Protein AF-A0A1A2KZ09-F1 (afdb_monomer)

Nearest PDB structures (foldseek):
  4tw1-assembly2_M  TM=3.819E-01  e=4.805E+00  Staphylococcus aureus subsp. aureus USA300_TCH1516
  3o44-assembly1_B  TM=3.447E-01  e=3.573E+00  Vibrio cholerae 12129(1)
  4p1x-assembly1_E  TM=2.908E-01  e=4.268E+00  Staphylococcus aureus subsp. aureus Mu50
  3hnq-assembly1_A  TM=1.537E-01  e=3.174E+00  Salmonella enterica subsp. enterica serovar Typhimurium

pLDDT: mean 91.72, std 9.0, range [50.34, 98.31]

Foldseek 3Di:
DPQDAAEAEAEDDDADPVQKDWPDKDDKDFDWDWDWDWDQDPVGIDTDTDIDGPHIYIYIYIYRRD

Sequence (66 aa):
EAEGFHVNVDRIGNAPLDQCTVTSVRNPQDQTRFIRVERFGKNGKEFDLIPVVVRRTITVSLDCSG

Radius of gyration: 20.21 Å; Cα contacts (8 Å, |Δi|>4): 129; chains: 1; bounding box: 42×18×56 Å

Mean predicted aligned error: 6.15 Å

Secondary structure (DSSP, 8-state):
---PPEEEEEEES-S-GGG-EEEEEPPPEEEEEEEEEEEEETTEEEEEEEEEEEEEEEEEEEE---

Structure (mmCIF, N/CA/C/O backbone):
data_AF-A0A1A2KZ09-F1
#
_entry.id   AF-A0A1A2KZ09-F1
#
loop_
_atom_site.group_PDB
_atom_site.id
_atom_site.type_symbol
_atom_site.label_atom_id
_atom_site.label_alt_id
_atom_site.label_comp_id
_atom_site.label_asym_id
_atom_site.label_entity_id
_atom_site.label_seq_id
_atom_site.pdbx_PDB_ins_code
_atom_site.Cartn_x
_atom_site.Cartn_y
_atom_site.Cartn_z
_atom_site.occupancy
_atom_site.B_iso_or_equiv
_atom_site.auth_seq_id
_atom_site.auth_comp_id
_atom_site.auth_asym_id
_atom_site.auth_atom_id
_atom_site.pdbx_PDB_model_num
ATOM 1 N N . GLU A 1 1 ? 10.984 -13.455 -7.238 1.00 50.34 1 GLU A N 1
ATOM 2 C CA . GLU A 1 1 ? 10.542 -13.022 -5.900 1.00 50.34 1 GLU A CA 1
ATOM 3 C C . GLU A 1 1 ? 9.652 -11.804 -6.095 1.00 50.34 1 GLU A C 1
ATOM 5 O O . GLU A 1 1 ? 10.032 -10.930 -6.862 1.00 50.34 1 GLU A O 1
ATOM 10 N N . ALA A 1 2 ? 8.429 -11.800 -5.562 1.00 55.09 2 ALA A N 1
ATOM 11 C CA . ALA A 1 2 ? 7.593 -10.605 -5.619 1.00 55.09 2 ALA A CA 1
ATOM 12 C C . ALA A 1 2 ? 8.128 -9.631 -4.566 1.00 55.09 2 ALA A C 1
ATOM 14 O O . ALA A 1 2 ? 8.202 -10.001 -3.396 1.00 55.09 2 ALA A O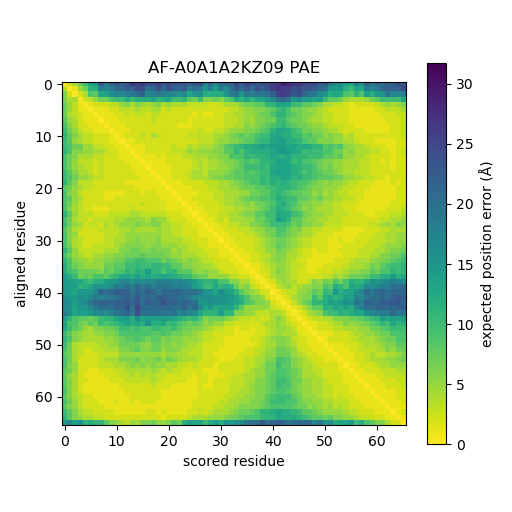 1
ATOM 15 N N . GLU A 1 3 ? 8.522 -8.422 -4.962 1.00 67.88 3 GLU A N 1
ATOM 16 C CA . GLU A 1 3 ? 8.848 -7.377 -3.993 1.00 67.88 3 GLU A CA 1
ATOM 17 C C . GLU A 1 3 ? 7.572 -7.050 -3.206 1.00 67.88 3 GLU A C 1
ATOM 19 O O . GLU A 1 3 ? 6.648 -6.407 -3.709 1.00 67.88 3 GLU A O 1
ATOM 24 N N . GLY A 1 4 ? 7.477 -7.591 -1.989 1.00 82.69 4 GLY A N 1
ATOM 25 C CA . GLY A 1 4 ? 6.374 -7.315 -1.079 1.00 82.69 4 GLY A CA 1
ATOM 26 C C . GLY A 1 4 ? 6.339 -5.840 -0.675 1.00 82.69 4 GLY A C 1
ATOM 27 O O . GLY A 1 4 ? 7.316 -5.103 -0.814 1.00 82.69 4 GLY A O 1
ATOM 28 N N . PHE A 1 5 ? 5.203 -5.392 -0.146 1.00 90.75 5 PHE A N 1
ATOM 29 C CA . PHE A 1 5 ? 5.105 -4.049 0.416 1.00 90.75 5 PHE A CA 1
ATOM 30 C C . PHE A 1 5 ? 5.834 -3.989 1.755 1.00 90.75 5 PHE A C 1
ATOM 32 O O . PHE A 1 5 ? 5.647 -4.846 2.618 1.00 90.75 5 PHE A O 1
ATOM 39 N N . HIS A 1 6 ? 6.586 -2.918 1.975 1.00 93.06 6 HIS A N 1
ATOM 40 C CA . HIS A 1 6 ? 6.909 -2.510 3.328 1.00 93.06 6 HIS A CA 1
ATOM 41 C C . HIS A 1 6 ? 5.684 -1.832 3.942 1.00 93.06 6 HIS A C 1
ATOM 43 O O . HIS A 1 6 ? 5.230 -0.796 3.449 1.00 93.06 6 HIS A O 1
ATOM 49 N N . VAL A 1 7 ? 5.142 -2.429 4.998 1.00 94.75 7 VAL A N 1
ATOM 50 C CA . VAL A 1 7 ? 3.913 -1.962 5.638 1.00 94.75 7 VAL A CA 1
ATOM 51 C C . VAL A 1 7 ? 4.261 -1.089 6.835 1.00 94.75 7 VAL A C 1
ATOM 53 O O . VAL A 1 7 ? 4.865 -1.555 7.797 1.00 94.75 7 VAL A O 1
ATOM 56 N N . ASN A 1 8 ? 3.842 0.170 6.780 1.00 95.50 8 ASN A N 1
ATOM 57 C CA . ASN A 1 8 ? 3.800 1.054 7.933 1.00 95.50 8 ASN A CA 1
ATOM 58 C C . ASN A 1 8 ? 2.434 0.913 8.606 1.00 95.50 8 ASN A C 1
ATOM 60 O O . ASN A 1 8 ? 1.403 0.917 7.928 1.00 95.50 8 ASN A O 1
ATOM 64 N N . VAL A 1 9 ? 2.426 0.804 9.931 1.00 96.00 9 VAL A N 1
ATOM 65 C CA . VAL A 1 9 ? 1.199 0.656 10.715 1.00 96.00 9 VAL A CA 1
ATOM 66 C C . VAL A 1 9 ? 1.026 1.875 11.604 1.00 96.00 9 VAL A C 1
ATOM 68 O O . VAL A 1 9 ? 1.823 2.096 12.513 1.00 96.00 9 VAL A O 1
ATOM 71 N N . ASP A 1 10 ? -0.048 2.620 11.361 1.00 96.12 10 ASP A N 1
ATOM 72 C CA . ASP A 1 10 ? -0.490 3.709 12.224 1.00 96.12 10 ASP A CA 1
ATOM 73 C C . ASP A 1 10 ? -1.621 3.181 13.104 1.00 96.12 10 ASP A C 1
ATOM 75 O O . ASP A 1 10 ? -2.653 2.751 12.593 1.00 96.12 10 ASP A O 1
ATOM 79 N N . ARG A 1 11 ? -1.445 3.188 14.426 1.00 95.88 11 ARG A N 1
ATOM 80 C CA . ARG A 1 11 ? -2.439 2.644 15.362 1.00 95.88 11 ARG A CA 1
ATOM 81 C C . ARG A 1 11 ? -2.866 3.661 16.407 1.00 95.88 11 ARG A C 1
ATOM 83 O O . ARG A 1 11 ? -2.045 4.431 16.901 1.00 95.88 11 ARG A O 1
ATOM 90 N N . ILE A 1 12 ? -4.137 3.598 16.786 1.00 97.50 12 ILE A N 1
ATOM 91 C CA . ILE A 1 12 ? -4.697 4.295 17.949 1.00 97.50 12 ILE A CA 1
ATOM 92 C C . ILE A 1 12 ? -5.091 3.241 18.983 1.00 97.50 12 ILE A C 1
ATOM 94 O O . ILE A 1 12 ? -5.675 2.227 18.625 1.00 97.50 12 ILE A O 1
ATOM 98 N N . GLY A 1 13 ? -4.766 3.464 20.257 1.00 96.25 13 GLY A N 1
ATOM 99 C CA . GLY A 1 13 ? -5.025 2.503 21.333 1.00 96.25 13 GLY A CA 1
ATOM 100 C C . GLY A 1 13 ? -3.957 1.412 21.468 1.00 96.25 13 GLY A C 1
ATOM 101 O O . GLY A 1 13 ? -2.988 1.328 20.703 1.00 96.25 13 GLY A O 1
ATOM 102 N N . ASN A 1 14 ? -4.123 0.574 22.484 1.00 95.81 14 ASN A N 1
ATOM 103 C CA . ASN A 1 14 ? -3.102 -0.321 23.034 1.00 95.81 14 ASN A CA 1
ATOM 104 C C . ASN A 1 14 ? -3.533 -1.798 23.096 1.00 95.81 14 ASN A C 1
ATOM 106 O O . ASN A 1 14 ? -2.752 -2.616 23.580 1.00 95.81 14 ASN A O 1
ATOM 110 N N . ALA A 1 15 ? -4.700 -2.158 22.549 1.00 96.88 15 ALA A N 1
ATOM 111 C CA . ALA A 1 15 ? -5.115 -3.554 22.427 1.00 96.88 15 ALA A CA 1
ATOM 112 C C . ALA A 1 15 ? -4.116 -4.395 21.592 1.00 96.88 15 ALA A C 1
ATOM 114 O O . ALA A 1 15 ? -3.373 -3.845 20.760 1.00 96.88 15 ALA A O 1
ATOM 115 N N . PRO A 1 16 ? -4.058 -5.721 21.794 1.00 96.12 16 PRO A N 1
ATOM 116 C CA . PRO A 1 16 ? -3.329 -6.642 20.922 1.00 96.12 16 PRO A CA 1
ATOM 117 C C . PRO A 1 16 ? -3.707 -6.489 19.436 1.00 96.12 16 PRO A C 1
ATOM 119 O O . PRO A 1 16 ? -4.840 -6.146 19.107 1.00 96.12 16 PRO A O 1
ATOM 122 N N . LEU A 1 17 ? -2.754 -6.717 18.519 1.00 93.69 17 LEU A N 1
ATOM 123 C CA . LEU A 1 17 ? -2.950 -6.468 17.077 1.00 93.69 17 LEU A CA 1
ATOM 124 C C . LEU A 1 17 ? -4.085 -7.293 16.452 1.00 93.69 17 LEU A C 1
ATOM 126 O O . LEU A 1 17 ? -4.725 -6.829 15.514 1.00 93.69 17 LEU A O 1
ATOM 130 N N . ASP A 1 18 ? -4.330 -8.493 16.969 1.00 95.31 18 ASP A N 1
ATOM 131 C CA . ASP A 1 18 ? -5.413 -9.394 16.564 1.00 95.31 18 ASP A CA 1
ATOM 132 C C . ASP A 1 18 ? -6.810 -8.887 16.959 1.00 95.31 18 ASP A C 1
ATOM 134 O O . ASP A 1 18 ? -7.808 -9.401 16.461 1.00 95.31 18 ASP A O 1
ATOM 138 N N . GLN A 1 19 ? -6.883 -7.863 17.812 1.00 95.62 19 GLN A N 1
ATOM 139 C CA . GLN A 1 19 ? -8.123 -7.215 18.251 1.00 95.62 19 GLN A CA 1
ATOM 140 C C . GLN A 1 19 ? -8.345 -5.858 17.568 1.00 95.62 19 GLN A C 1
ATOM 142 O O . GLN A 1 19 ? -9.387 -5.232 17.751 1.00 95.62 19 GLN A O 1
ATOM 147 N N . CYS A 1 20 ? -7.383 -5.391 16.768 1.00 97.62 20 CYS A N 1
ATOM 148 C CA . CYS A 1 20 ? -7.509 -4.129 16.056 1.00 97.62 20 CYS A CA 1
ATOM 149 C C . CYS A 1 20 ? -8.338 -4.273 14.773 1.00 97.62 20 CYS A C 1
ATOM 151 O O . CYS A 1 20 ? -8.248 -5.271 14.059 1.00 97.62 20 CYS A O 1
A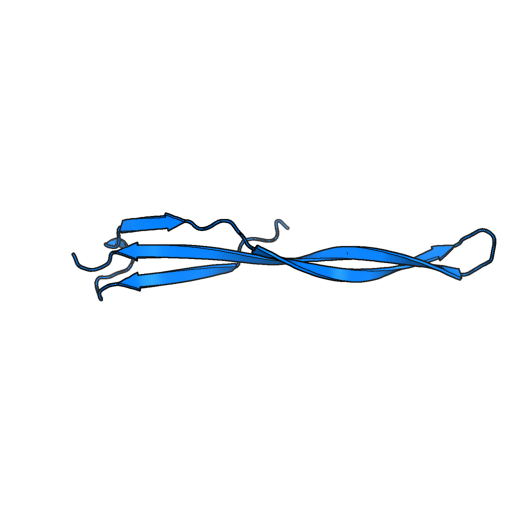TOM 153 N N . THR A 1 21 ? -9.069 -3.221 14.408 1.00 97.44 21 THR A N 1
ATOM 154 C CA . THR A 1 21 ? -9.796 -3.144 13.133 1.00 97.44 21 THR A CA 1
ATOM 155 C C . THR A 1 21 ? -9.068 -2.234 12.149 1.00 97.44 21 THR A C 1
ATOM 157 O O . THR A 1 21 ? -8.637 -1.138 12.506 1.00 97.44 21 THR A O 1
ATOM 160 N N . VAL A 1 22 ? -8.941 -2.665 10.890 1.00 97.69 22 VAL A N 1
ATOM 161 C CA . VAL A 1 22 ? -8.407 -1.817 9.813 1.00 97.69 22 VAL A CA 1
ATOM 162 C C . VAL A 1 22 ? -9.410 -0.714 9.497 1.00 97.69 22 VAL A C 1
ATOM 164 O O . VAL A 1 22 ? -10.526 -0.990 9.064 1.00 97.69 22 VAL A O 1
ATOM 167 N N . THR A 1 23 ? -9.001 0.539 9.672 1.00 97.94 23 THR A N 1
ATOM 168 C CA . THR A 1 23 ? -9.842 1.710 9.385 1.00 97.94 23 THR A CA 1
ATOM 169 C C . THR A 1 23 ? -9.520 2.344 8.040 1.00 97.94 23 THR A C 1
ATOM 171 O O . THR A 1 23 ? -10.400 2.924 7.407 1.00 97.94 23 THR A O 1
ATOM 174 N N . SER A 1 24 ? -8.275 2.231 7.565 1.00 97.31 24 SER A N 1
ATOM 175 C CA . SER A 1 24 ? -7.913 2.676 6.219 1.00 97.31 24 SER A CA 1
ATOM 176 C C . SER A 1 24 ? -6.670 1.978 5.675 1.00 97.31 24 SER A C 1
ATOM 178 O O . SER A 1 24 ? -5.783 1.567 6.425 1.00 97.31 24 SER A O 1
ATOM 180 N N . VAL A 1 25 ? -6.594 1.891 4.347 1.00 97.31 25 VAL A N 1
ATOM 181 C CA . VAL A 1 25 ? -5.403 1.465 3.607 1.00 97.31 25 VAL A CA 1
ATOM 182 C C . VAL A 1 25 ? -5.089 2.551 2.587 1.00 97.31 25 VAL A C 1
ATOM 184 O O . VAL A 1 25 ? -5.919 2.866 1.734 1.00 97.31 25 VAL A O 1
ATOM 187 N N . ARG A 1 26 ? -3.910 3.168 2.694 1.00 95.81 26 ARG A N 1
ATOM 188 C CA . ARG A 1 26 ? -3.498 4.256 1.794 1.00 95.81 26 ARG A CA 1
ATOM 189 C C . ARG A 1 26 ? -2.882 3.711 0.511 1.00 95.81 26 ARG A C 1
ATOM 191 O O . ARG A 1 26 ? -2.318 2.620 0.504 1.00 95.81 26 ARG A O 1
ATOM 198 N N . ASN A 1 27 ? -2.931 4.510 -0.557 1.00 93.88 27 ASN A N 1
ATOM 199 C CA . ASN A 1 27 ? -2.288 4.155 -1.820 1.00 93.88 27 ASN A CA 1
ATOM 200 C C . ASN A 1 27 ? -0.782 3.931 -1.622 1.00 93.88 27 ASN A C 1
ATOM 202 O O . ASN A 1 27 ? -0.111 4.798 -1.045 1.00 93.88 27 ASN A O 1
ATOM 206 N N . PRO A 1 28 ? -0.238 2.814 -2.131 1.00 93.56 28 PRO A N 1
ATOM 207 C CA . PRO A 1 28 ? 1.184 2.560 -2.048 1.00 93.56 28 PRO A CA 1
ATOM 208 C C . PRO A 1 28 ? 2.030 3.646 -2.705 1.00 93.56 28 PRO A C 1
ATOM 210 O O . PRO A 1 28 ? 1.624 4.256 -3.692 1.00 93.56 28 PRO A O 1
ATOM 213 N N . GLN A 1 29 ? 3.218 3.856 -2.150 1.00 94.50 29 GLN A N 1
ATOM 214 C CA . GLN A 1 29 ? 4.219 4.788 -2.646 1.00 94.50 29 GLN A CA 1
ATOM 215 C C . GLN A 1 29 ? 5.455 4.017 -3.1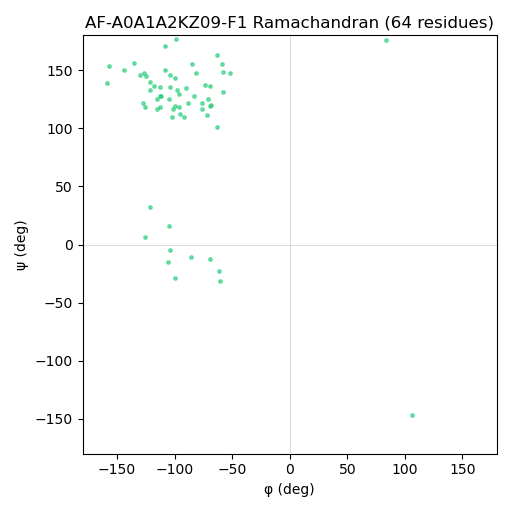01 1.00 94.50 29 GLN A C 1
ATOM 217 O O . GLN A 1 29 ? 6.049 3.264 -2.318 1.00 94.50 29 GLN A O 1
ATOM 222 N N . ASP A 1 30 ? 5.853 4.246 -4.349 1.00 95.12 30 ASP A N 1
ATOM 223 C CA . ASP A 1 30 ? 7.024 3.622 -4.953 1.00 95.12 30 ASP A CA 1
ATOM 224 C C . ASP A 1 30 ? 8.232 4.540 -4.851 1.00 95.12 30 ASP A C 1
ATOM 226 O O . ASP A 1 30 ? 8.200 5.702 -5.255 1.00 95.12 30 ASP A O 1
ATOM 230 N N . GLN A 1 31 ? 9.330 3.991 -4.350 1.00 93.94 31 GLN A N 1
ATOM 231 C CA . GLN A 1 31 ? 10.637 4.598 -4.485 1.00 93.94 31 GLN A CA 1
ATOM 232 C C . GLN A 1 31 ? 11.326 3.977 -5.693 1.00 93.94 31 GLN A C 1
ATOM 234 O O . GLN A 1 31 ? 11.694 2.802 -5.683 1.00 93.94 31 GLN A O 1
ATOM 239 N N . THR A 1 32 ? 11.528 4.785 -6.725 1.00 95.12 32 THR A N 1
ATOM 240 C CA . THR A 1 32 ? 12.262 4.390 -7.926 1.00 95.12 32 THR A CA 1
ATOM 241 C C . THR A 1 32 ? 13.693 4.902 -7.881 1.00 95.12 32 THR A C 1
ATOM 243 O O . THR A 1 32 ? 13.947 6.029 -7.449 1.00 95.12 32 THR A O 1
ATOM 246 N N . ARG A 1 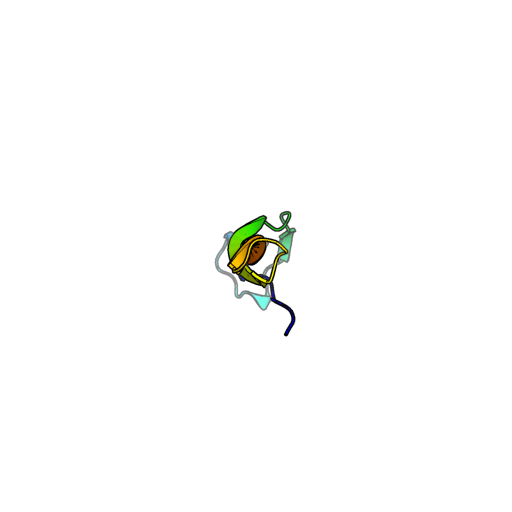33 ? 14.633 4.104 -8.383 1.00 94.25 33 ARG A N 1
ATOM 247 C CA . ARG A 1 33 ? 16.003 4.539 -8.675 1.00 94.25 33 ARG A CA 1
ATOM 248 C C . ARG A 1 33 ? 16.351 4.191 -10.111 1.00 94.25 33 ARG A C 1
ATOM 250 O O . ARG A 1 33 ? 15.892 3.182 -10.634 1.00 94.25 33 ARG A O 1
ATOM 257 N N . PHE A 1 34 ? 17.180 5.018 -10.734 1.00 96.69 34 PHE A N 1
ATOM 258 C CA . PHE A 1 34 ? 17.743 4.694 -12.038 1.00 96.69 34 PHE A CA 1
ATOM 259 C C . PHE A 1 34 ? 18.958 3.792 -11.864 1.00 96.69 34 PHE A C 1
ATOM 261 O O . PHE A 1 34 ? 19.880 4.131 -11.119 1.00 96.69 34 PHE A O 1
ATOM 268 N N . ILE A 1 35 ? 18.966 2.664 -12.569 1.00 94.81 35 ILE A N 1
ATOM 269 C CA . ILE A 1 35 ? 20.148 1.813 -12.700 1.00 94.81 35 ILE A CA 1
ATOM 270 C C . ILE A 1 35 ? 20.768 2.000 -14.079 1.00 94.81 35 ILE A C 1
ATOM 272 O O . ILE A 1 35 ? 20.066 2.212 -15.068 1.00 94.81 35 ILE A O 1
ATOM 276 N N . ARG A 1 36 ? 22.098 1.915 -14.132 1.00 93.56 36 ARG A N 1
ATOM 277 C CA . ARG A 1 36 ? 22.857 1.947 -15.379 1.00 93.56 36 ARG A CA 1
ATOM 278 C C . ARG A 1 36 ? 22.980 0.529 -15.920 1.00 93.56 36 ARG A C 1
ATOM 280 O O . ARG A 1 36 ? 23.541 -0.328 -15.244 1.00 93.56 36 ARG A O 1
ATOM 287 N N . VAL A 1 37 ? 22.506 0.306 -17.139 1.00 93.00 37 VAL A N 1
ATOM 288 C CA . VAL A 1 37 ? 22.668 -0.971 -17.845 1.00 93.00 37 VAL A CA 1
ATOM 289 C C . VAL A 1 37 ? 23.586 -0.745 -19.038 1.00 93.00 37 VAL A C 1
ATOM 291 O O . VAL A 1 37 ? 23.282 0.079 -19.898 1.00 93.00 37 VAL A O 1
ATOM 294 N N . GLU A 1 38 ? 24.736 -1.427 -19.066 1.00 92.88 38 GLU A N 1
ATOM 295 C CA . GLU A 1 38 ? 25.643 -1.379 -20.219 1.00 92.88 38 GLU A CA 1
ATOM 296 C C . GLU A 1 38 ? 25.013 -2.106 -21.410 1.00 92.88 38 GLU A C 1
ATOM 298 O O . GLU A 1 38 ? 24.490 -3.213 -21.272 1.00 92.88 38 GLU A O 1
ATOM 303 N N . ARG A 1 39 ? 25.114 -1.504 -22.596 1.00 86.56 39 ARG A N 1
ATOM 304 C CA . ARG A 1 39 ? 24.777 -2.154 -23.864 1.00 86.56 39 ARG A CA 1
ATOM 305 C C . ARG A 1 39 ? 25.842 -1.864 -24.912 1.00 86.56 39 ARG A C 1
ATOM 307 O O . ARG A 1 39 ? 26.532 -0.847 -24.858 1.00 86.56 39 ARG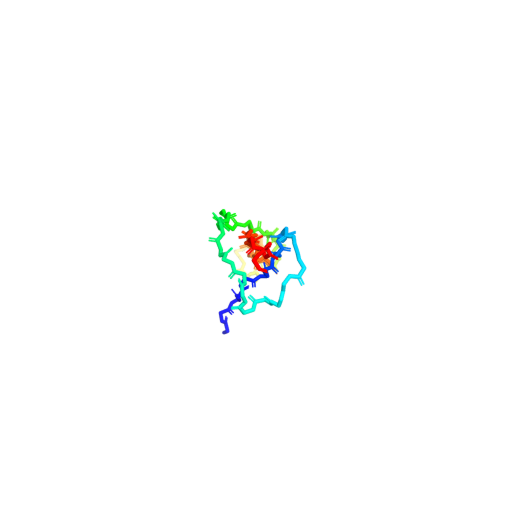 A O 1
ATOM 314 N N . PHE A 1 40 ? 25.940 -2.735 -25.908 1.00 81.62 40 PHE A N 1
ATOM 315 C CA . PHE A 1 40 ? 26.774 -2.484 -27.078 1.00 81.62 40 PHE A CA 1
ATOM 316 C C . PHE A 1 40 ? 25.934 -1.816 -28.164 1.00 81.62 40 PHE A C 1
ATOM 318 O O . PHE A 1 40 ? 25.027 -2.428 -28.727 1.00 81.62 40 PHE A O 1
ATOM 325 N N . GLY A 1 41 ? 26.217 -0.539 -28.411 1.00 78.44 41 GLY A N 1
ATOM 326 C CA . GLY A 1 41 ? 25.607 0.248 -29.475 1.00 78.44 41 GLY A CA 1
ATOM 327 C C . GLY A 1 41 ? 26.5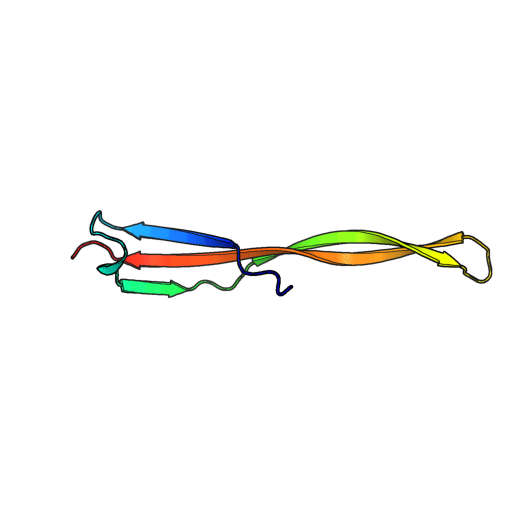05 0.335 -30.705 1.00 78.44 41 GLY A C 1
ATOM 328 O O . GLY A 1 41 ? 27.644 -0.137 -30.716 1.00 78.44 41 GLY A O 1
ATOM 329 N N . LYS A 1 42 ? 26.005 0.989 -31.758 1.00 79.00 42 LYS A N 1
ATOM 330 C CA . LYS A 1 42 ? 26.753 1.183 -33.015 1.00 79.00 42 LYS A CA 1
ATOM 331 C C . LYS A 1 42 ? 28.041 1.997 -32.825 1.00 79.00 42 LYS A C 1
ATOM 333 O O . LYS A 1 42 ? 28.957 1.859 -33.626 1.00 79.00 42 LYS A O 1
ATOM 338 N N . ASN A 1 43 ? 28.118 2.794 -31.757 1.00 81.25 43 ASN A N 1
ATOM 339 C CA . ASN A 1 43 ? 29.246 3.672 -31.444 1.00 81.25 43 ASN A CA 1
ATOM 340 C C . ASN A 1 43 ? 30.132 3.145 -30.293 1.00 81.25 43 ASN A C 1
ATOM 342 O O . ASN A 1 43 ? 30.918 3.904 -29.729 1.00 81.25 43 ASN A O 1
ATOM 346 N N . GLY A 1 44 ? 30.018 1.862 -29.921 1.00 81.88 44 GLY A N 1
ATOM 347 C CA . GLY A 1 44 ? 30.793 1.249 -28.834 1.00 81.88 44 GLY A CA 1
ATOM 348 C C . GLY A 1 44 ? 29.970 0.987 -27.568 1.00 81.88 44 GLY A C 1
ATOM 349 O O . GLY A 1 44 ? 28.794 0.629 -27.648 1.00 81.88 44 GLY A O 1
ATOM 350 N N . LYS A 1 45 ? 30.596 1.104 -26.385 1.00 83.56 45 LYS A N 1
ATOM 351 C CA . LYS A 1 45 ? 29.908 0.913 -25.096 1.00 83.56 45 LYS A CA 1
ATOM 352 C C . LYS A 1 45 ? 28.965 2.085 -24.816 1.00 83.56 45 LYS A C 1
ATOM 354 O O . LYS A 1 45 ? 29.413 3.192 -24.529 1.00 83.56 45 LYS A O 1
ATOM 359 N N . GLU A 1 46 ? 27.669 1.814 -24.843 1.00 90.31 46 GLU A N 1
ATOM 360 C CA . GLU A 1 46 ? 26.608 2.737 -24.445 1.00 90.31 46 GLU A CA 1
ATOM 361 C C . GLU A 1 46 ? 25.986 2.282 -23.119 1.00 90.31 46 GLU A C 1
ATOM 363 O O . GLU A 1 46 ? 26.265 1.192 -22.611 1.00 90.31 46 GLU A O 1
ATOM 368 N N . PHE A 1 47 ? 25.136 3.123 -22.535 1.00 91.12 47 PHE A N 1
ATOM 369 C CA . PHE A 1 47 ? 24.338 2.728 -21.385 1.00 91.12 47 PHE A CA 1
ATOM 370 C C . PHE A 1 47 ? 22.954 3.359 -21.416 1.00 91.12 47 PHE A C 1
ATOM 372 O O . PHE A 1 47 ? 22.790 4.482 -21.887 1.00 91.12 47 PHE A O 1
ATOM 379 N N . ASP A 1 48 ? 21.996 2.644 -20.839 1.00 91.81 48 ASP A N 1
ATOM 380 C CA . ASP A 1 48 ? 20.652 3.142 -20.580 1.00 91.81 48 ASP A CA 1
ATOM 381 C C . ASP A 1 48 ? 20.458 3.373 -19.077 1.00 91.81 48 ASP A C 1
ATOM 383 O O . ASP A 1 48 ? 21.063 2.691 -18.240 1.00 91.81 48 ASP A O 1
ATOM 387 N N . LEU A 1 49 ? 19.606 4.342 -18.737 1.00 94.56 49 LEU A N 1
ATOM 388 C CA . LEU A 1 49 ? 19.112 4.553 -17.379 1.00 94.56 49 LEU A CA 1
ATOM 389 C C . LEU A 1 49 ? 17.697 3.998 -17.285 1.00 94.56 49 LEU A C 1
ATOM 391 O O . LEU A 1 49 ? 16.763 4.563 -17.851 1.00 94.56 49 LEU A O 1
ATOM 395 N N . ILE A 1 50 ? 17.543 2.894 -16.562 1.00 94.88 50 ILE A N 1
ATOM 396 C CA . ILE A 1 50 ? 16.253 2.220 -16.409 1.00 94.88 50 ILE A CA 1
ATOM 397 C C . ILE A 1 50 ? 15.717 2.511 -15.005 1.00 94.88 50 ILE A C 1
ATOM 399 O O . ILE A 1 50 ? 16.438 2.265 -14.032 1.00 94.88 50 ILE A O 1
ATOM 403 N N . PRO A 1 51 ? 14.489 3.044 -14.864 1.00 94.75 51 PRO A N 1
ATOM 404 C CA . PRO A 1 51 ? 13.867 3.195 -13.561 1.00 94.75 51 PRO A CA 1
ATOM 405 C C . PRO A 1 51 ? 13.476 1.815 -13.030 1.00 94.75 51 PRO A C 1
ATOM 407 O O . PRO A 1 51 ? 12.749 1.066 -13.680 1.00 94.75 51 PRO A O 1
ATOM 410 N N . VAL A 1 52 ? 13.942 1.488 -11.833 1.00 93.38 52 VAL A N 1
ATOM 411 C CA . VAL A 1 52 ? 13.581 0.266 -11.116 1.00 93.38 52 VAL A CA 1
ATOM 412 C C . VAL A 1 52 ? 12.974 0.668 -9.781 1.00 93.38 52 VAL A C 1
ATOM 414 O O . VAL A 1 52 ? 13.498 1.547 -9.089 1.00 93.38 52 VAL A O 1
ATOM 417 N N . VAL A 1 53 ? 11.841 0.059 -9.435 1.00 92.81 53 VAL A N 1
ATOM 418 C CA . VAL A 1 53 ? 11.256 0.184 -8.097 1.00 92.81 53 VAL A CA 1
ATOM 419 C C . VAL A 1 53 ? 12.195 -0.540 -7.141 1.00 92.81 53 VAL A C 1
ATOM 421 O O . VAL A 1 53 ? 12.486 -1.706 -7.343 1.00 92.81 53 VAL A O 1
ATOM 424 N N . VAL A 1 54 ? 12.730 0.173 -6.153 1.00 92.69 54 VAL A N 1
ATOM 425 C CA . VAL A 1 54 ? 13.643 -0.401 -5.146 1.00 92.69 54 VAL A CA 1
ATOM 426 C C . VAL A 1 54 ? 12.967 -0.583 -3.795 1.00 92.69 54 VAL A C 1
ATOM 428 O O . VAL A 1 54 ? 13.507 -1.228 -2.898 1.00 92.69 54 VAL A O 1
ATOM 431 N N . ARG A 1 55 ? 11.813 0.061 -3.610 1.00 92.56 55 ARG A N 1
ATOM 432 C CA . ARG A 1 55 ? 11.003 -0.044 -2.406 1.00 92.56 55 ARG A CA 1
ATOM 433 C C . ARG A 1 55 ? 9.580 0.351 -2.724 1.00 92.56 55 ARG A C 1
ATOM 435 O O . ARG A 1 55 ? 9.349 1.368 -3.372 1.00 92.56 55 ARG A O 1
ATOM 442 N N . ARG A 1 56 ? 8.634 -0.393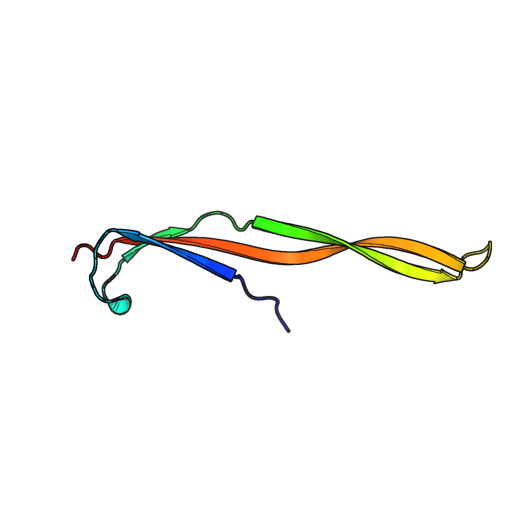 -2.176 1.00 94.12 56 ARG A N 1
ATOM 443 C CA . ARG A 1 56 ? 7.214 -0.092 -2.274 1.00 94.12 56 ARG A CA 1
ATOM 444 C C . ARG A 1 56 ? 6.630 -0.076 -0.870 1.00 94.12 56 ARG A C 1
ATOM 446 O O . ARG A 1 56 ? 6.778 -1.040 -0.125 1.00 94.12 56 ARG A O 1
ATOM 453 N N . THR A 1 57 ? 6.048 1.051 -0.477 1.00 95.12 57 THR A N 1
ATOM 454 C CA . THR A 1 57 ? 5.609 1.295 0.904 1.00 95.12 57 THR A CA 1
ATOM 455 C C . THR A 1 57 ? 4.105 1.499 0.939 1.00 95.12 57 THR A C 1
ATOM 457 O O . THR A 1 57 ? 3.578 2.221 0.100 1.00 95.12 57 THR A O 1
ATOM 460 N N . ILE A 1 58 ? 3.411 0.901 1.901 1.00 96.00 58 ILE A N 1
ATOM 461 C CA . ILE A 1 58 ? 1.975 1.106 2.117 1.00 96.00 58 ILE A CA 1
ATOM 462 C C . ILE A 1 58 ? 1.725 1.433 3.586 1.00 96.00 58 ILE A C 1
ATOM 464 O O . ILE A 1 58 ? 2.422 0.916 4.455 1.00 96.00 58 ILE A O 1
ATOM 468 N N . THR A 1 59 ? 0.741 2.285 3.862 1.00 97.50 59 THR A N 1
ATOM 469 C CA . THR A 1 59 ? 0.338 2.607 5.234 1.00 97.50 59 THR A CA 1
ATOM 470 C C . THR A 1 59 ? -1.044 2.042 5.513 1.00 97.50 59 THR A C 1
ATOM 472 O O . THR A 1 59 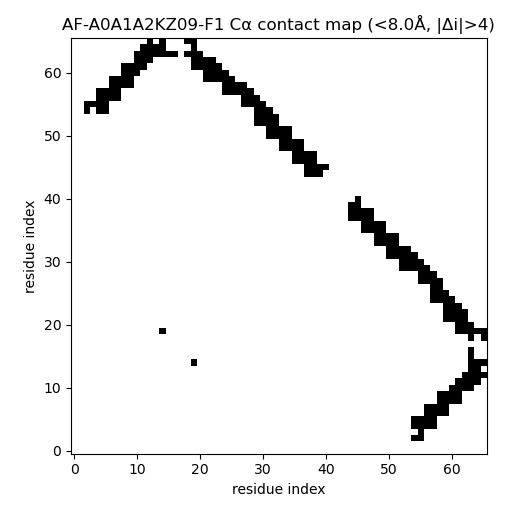? -1.987 2.305 4.759 1.00 97.50 59 THR A O 1
ATOM 475 N N . VAL A 1 60 ? -1.153 1.295 6.608 1.00 97.69 60 VAL A N 1
ATOM 476 C CA . VAL A 1 60 ? -2.404 0.747 7.134 1.00 97.69 60 VAL A CA 1
ATOM 477 C C . VAL A 1 60 ? -2.707 1.435 8.458 1.00 97.69 60 VAL A C 1
ATOM 479 O O . VAL A 1 60 ? -1.853 1.478 9.343 1.00 97.69 60 VAL A O 1
ATOM 482 N N . SER A 1 61 ? -3.916 1.974 8.592 1.00 98.19 61 SER A N 1
ATOM 483 C CA . SER A 1 61 ? -4.392 2.549 9.848 1.00 98.19 61 SER A CA 1
ATOM 484 C C . SER A 1 61 ? -5.265 1.548 10.595 1.00 98.19 61 SER A C 1
ATOM 486 O O . SER A 1 61 ? -6.161 0.944 10.000 1.00 98.19 61 SER A O 1
ATOM 488 N N . LEU A 1 62 ? -5.003 1.391 11.889 1.00 98.31 62 LEU A N 1
ATOM 489 C CA . LEU A 1 62 ? -5.691 0.471 12.786 1.00 98.31 62 LEU A CA 1
ATOM 490 C C . LEU A 1 62 ? -6.336 1.223 13.955 1.00 98.31 62 LEU A C 1
ATOM 492 O O . LEU A 1 62 ? -5.728 2.121 14.543 1.00 98.31 62 LEU A O 1
ATOM 496 N N .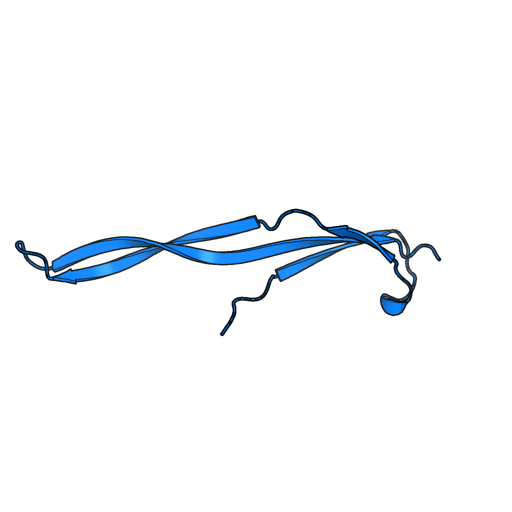 ASP A 1 63 ? -7.540 0.802 14.324 1.00 97.75 63 ASP A N 1
ATOM 497 C CA . ASP A 1 63 ? -8.169 1.142 15.598 1.00 97.75 63 ASP A CA 1
ATOM 498 C C . ASP A 1 63 ? -8.026 -0.041 16.561 1.00 97.75 63 ASP A C 1
ATOM 500 O O . ASP A 1 63 ? -8.520 -1.133 16.286 1.00 97.75 63 ASP A O 1
ATOM 504 N N . CYS A 1 64 ? -7.307 0.181 17.658 1.00 97.50 64 CYS A N 1
ATOM 505 C CA . CYS A 1 64 ? -7.001 -0.776 18.719 1.00 97.50 64 CYS A CA 1
ATOM 506 C C . CYS A 1 64 ? -7.515 -0.268 20.082 1.00 97.50 64 CYS A C 1
ATOM 508 O O . CYS A 1 64 ? -6.834 -0.444 21.099 1.00 97.50 64 CYS A O 1
ATOM 510 N N . SER A 1 65 ? -8.631 0.469 20.091 1.00 97.06 65 SER A N 1
ATOM 511 C CA . SER A 1 65 ? -9.236 1.043 21.304 1.00 97.06 65 SER A CA 1
ATOM 512 C C . SER A 1 65 ? -10.187 0.103 22.060 1.00 97.06 65 SER A C 1
ATOM 514 O O . SER A 1 65 ? -10.581 0.439 23.177 1.00 97.06 65 SER A O 1
ATOM 516 N N . GLY A 1 66 ? -10.551 -1.029 21.447 1.00 85.62 66 GLY A N 1
ATOM 517 C CA . GLY A 1 66 ? -11.432 -2.057 22.016 1.00 85.62 66 GLY A CA 1
ATOM 518 C C . GLY A 1 66 ? -10.808 -2.915 23.107 1.00 85.62 66 GLY A C 1
ATOM 519 O O . GLY A 1 66 ? -9.571 -2.859 23.292 1.00 85.62 66 GLY A O 1
#

Solvent-accessible surface area (backbone atoms only — not comparable to full-atom values): 4085 Å² total; per-residue (Å²): 132,82,86,64,69,47,74,44,77,50,72,43,69,79,45,61,77,93,67,36,44,81,73,46,75,52,82,68,47,74,44,69,43,75,44,81,44,82,42,84,48,99,91,42,88,42,71,48,77,45,79,39,78,78,45,40,37,31,44,38,32,33,44,13,74,108